Protein AF-A0A3B9EIG4-F1 (afdb_monomer_lite)

Secondary structure (DSSP, 8-state):
-TTGGG-S-EEEETT-HHHHHHHHTTTS-EEEEP---SS-SHHHHHHHHHHHHTTSEEE--S-------PPP-HHHHHHHHHHHHSPP-

Foldseek 3Di:
DVPLLPDQAAEDELPDLVSLLVNLQNQHEYEYEYDDDPDPCPPSVVSQVVCVVQVSYDHDPPDDDTDGGNGDPVVVVVVVVVVVPDDDD

pLDDT: mean 93.24, std 7.38, range [56.19, 98.31]

Radius of gyration: 14.82 Å; chains: 1; bounding box: 36×28×44 Å

Structure (mmCIF, N/CA/C/O backbone):
dat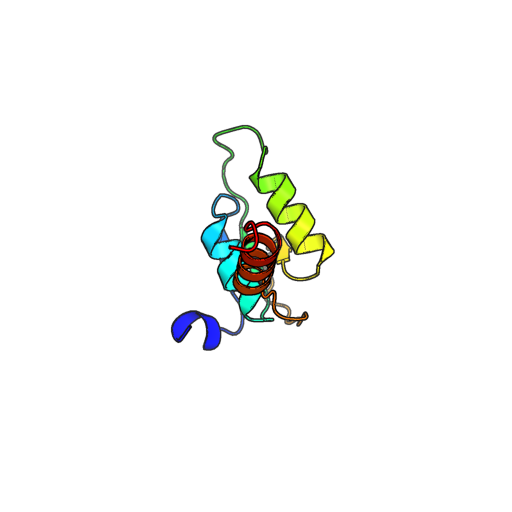a_AF-A0A3B9EIG4-F1
#
_entry.id   AF-A0A3B9EIG4-F1
#
loop_
_atom_site.group_PDB
_atom_site.id
_atom_site.type_symbol
_atom_site.label_atom_id
_atom_site.label_alt_id
_atom_site.label_comp_id
_atom_site.label_asym_id
_atom_site.label_entity_id
_atom_site.label_seq_id
_atom_site.pdbx_PDB_ins_code
_atom_site.Cartn_x
_atom_site.Cartn_y
_atom_site.Cartn_z
_atom_site.occupancy
_atom_site.B_iso_or_equiv
_atom_site.auth_seq_id
_atom_site.auth_comp_id
_atom_site.auth_asym_id
_atom_site.auth_atom_id
_atom_site.pdbx_PDB_model_num
ATOM 1 N N . PHE A 1 1 ? -14.733 0.019 -3.631 1.00 56.19 1 PHE A N 1
ATOM 2 C CA . PHE A 1 1 ? -13.968 1.149 -4.198 1.00 56.19 1 PHE A CA 1
ATOM 3 C C . PHE A 1 1 ? -13.930 1.019 -5.716 1.00 56.19 1 PHE A C 1
ATOM 5 O O . PHE A 1 1 ? -13.142 0.228 -6.198 1.00 56.19 1 PHE A O 1
ATOM 12 N N . ALA A 1 2 ? -14.765 1.736 -6.478 1.00 70.69 2 ALA A N 1
ATOM 13 C CA . ALA A 1 2 ? -14.921 1.463 -7.919 1.00 70.69 2 ALA A CA 1
ATOM 14 C C . ALA A 1 2 ? -13.625 1.614 -8.750 1.00 70.69 2 ALA A C 1
ATOM 16 O O . ALA A 1 2 ? -13.383 0.813 -9.641 1.00 70.69 2 ALA A O 1
ATOM 17 N N . MET A 1 3 ? -12.764 2.593 -8.438 1.00 84.19 3 MET A N 1
ATOM 18 C CA . MET A 1 3 ? -11.533 2.833 -9.214 1.00 84.19 3 MET A CA 1
ATOM 19 C C . MET A 1 3 ? -10.400 1.853 -8.873 1.00 84.19 3 MET A C 1
ATOM 21 O O . MET A 1 3 ? -9.782 1.291 -9.770 1.00 84.19 3 MET A O 1
ATOM 25 N N . LEU A 1 4 ? -10.131 1.616 -7.583 1.00 93.12 4 LEU A N 1
ATOM 26 C CA . LEU A 1 4 ? -9.066 0.694 -7.158 1.00 93.12 4 LEU A CA 1
ATOM 27 C C . LEU A 1 4 ? -9.426 -0.770 -7.470 1.00 93.12 4 LEU A C 1
ATOM 29 O O . LEU A 1 4 ? -8.582 -1.558 -7.896 1.00 93.12 4 LEU A O 1
ATOM 33 N N . ASP A 1 5 ? -10.706 -1.120 -7.339 1.00 90.56 5 ASP A N 1
ATOM 34 C CA . ASP A 1 5 ? -11.221 -2.448 -7.680 1.00 90.56 5 ASP A CA 1
ATOM 35 C C . ASP A 1 5 ? -11.221 -2.729 -9.194 1.00 90.56 5 ASP A C 1
ATOM 37 O O . ASP A 1 5 ? -11.263 -3.884 -9.601 1.00 90.56 5 ASP A O 1
ATOM 41 N N . GLY A 1 6 ? -11.037 -1.713 -10.042 1.00 94.44 6 GLY A N 1
ATOM 42 C CA . GLY A 1 6 ? -10.842 -1.884 -11.487 1.00 94.44 6 GLY A CA 1
ATOM 43 C C . GLY A 1 6 ? -9.382 -1.999 -11.951 1.00 94.44 6 GLY A C 1
ATOM 44 O O . GLY A 1 6 ? -9.152 -2.348 -13.100 1.00 94.44 6 GLY A O 1
ATOM 45 N N . ALA A 1 7 ? -8.392 -1.699 -11.103 1.00 95.69 7 ALA A N 1
ATOM 46 C CA . ALA A 1 7 ? -6.978 -1.665 -11.507 1.00 95.69 7 ALA A CA 1
ATOM 47 C C . ALA A 1 7 ? -6.303 -3.051 -11.499 1.00 95.69 7 ALA A C 1
ATOM 49 O O . ALA A 1 7 ? -6.610 -3.861 -10.637 1.00 95.69 7 ALA A O 1
ATOM 50 N N . ASP A 1 8 ? -5.322 -3.317 -12.360 1.00 96.69 8 ASP A N 1
ATOM 51 C CA . ASP A 1 8 ? -4.476 -4.524 -12.232 1.00 96.69 8 ASP A CA 1
ATOM 52 C C . ASP A 1 8 ? -3.282 -4.292 -11.293 1.00 96.69 8 ASP A C 1
ATOM 54 O O . ASP A 1 8 ? -2.814 -5.198 -10.606 1.00 96.69 8 ASP A O 1
ATOM 58 N N . HIS A 1 9 ? -2.806 -3.047 -11.238 1.00 97.88 9 HIS A N 1
ATOM 59 C CA . HIS A 1 9 ? -1.695 -2.596 -10.407 1.00 97.88 9 HIS A CA 1
ATOM 60 C C . HIS A 1 9 ? -1.992 -1.213 -9.837 1.00 97.88 9 HIS A C 1
ATOM 62 O O . HIS A 1 9 ? -2.600 -0.374 -10.502 1.00 97.88 9 HIS A O 1
ATOM 68 N N . ILE A 1 10 ? -1.518 -0.954 -8.621 1.00 97.94 10 ILE A N 1
ATOM 69 C CA . ILE A 1 10 ? -1.704 0.324 -7.938 1.00 97.94 10 ILE A CA 1
ATOM 70 C C . ILE A 1 10 ? -0.330 0.872 -7.561 1.00 97.94 10 ILE A C 1
ATOM 72 O O . ILE A 1 10 ? 0.417 0.233 -6.827 1.00 97.94 10 ILE A O 1
ATOM 76 N N . LEU A 1 11 ? 0.016 2.054 -8.068 1.00 97.88 11 LEU A N 1
ATOM 77 C CA . LEU A 1 11 ? 1.266 2.743 -7.748 1.00 97.88 11 LEU A CA 1
ATOM 78 C C . LEU A 1 11 ? 0.968 3.870 -6.758 1.00 97.88 11 LEU A C 1
ATOM 80 O O . LEU A 1 11 ? 0.100 4.706 -7.006 1.00 97.88 11 LEU A O 1
ATOM 84 N N . VAL A 1 12 ? 1.686 3.892 -5.638 1.00 97.31 12 VAL A N 1
ATOM 85 C CA . VAL A 1 12 ? 1.477 4.838 -4.537 1.00 97.31 12 VAL A CA 1
ATOM 86 C C . VAL A 1 12 ? 2.797 5.513 -4.191 1.00 97.31 12 VAL A C 1
ATOM 88 O O . VAL A 1 12 ? 3.811 4.842 -4.031 1.00 97.31 12 VAL A O 1
ATOM 91 N N . THR A 1 13 ? 2.802 6.838 -4.050 1.00 95.69 13 THR A N 1
ATOM 92 C CA . THR A 1 13 ? 3.987 7.570 -3.581 1.00 95.69 13 THR A CA 1
ATOM 93 C C . THR A 1 13 ? 4.307 7.220 -2.130 1.00 95.69 13 THR A C 1
ATOM 95 O O . THR A 1 13 ? 3.413 7.082 -1.292 1.00 95.69 13 THR A O 1
ATOM 98 N N . GLU A 1 14 ? 5.593 7.083 -1.805 1.00 94.56 14 GLU A N 1
ATOM 99 C CA . GLU A 1 14 ? 6.034 6.641 -0.475 1.00 94.56 14 GLU A CA 1
ATOM 100 C C . GLU A 1 14 ? 5.632 7.581 0.682 1.00 94.56 14 GLU A C 1
ATOM 102 O O . GLU A 1 14 ? 5.719 7.206 1.850 1.00 94.56 14 GLU A O 1
ATOM 107 N N . ASP A 1 15 ? 5.175 8.795 0.391 1.00 93.00 15 ASP A N 1
ATOM 108 C CA . ASP A 1 15 ? 4.739 9.790 1.370 1.00 93.00 15 ASP 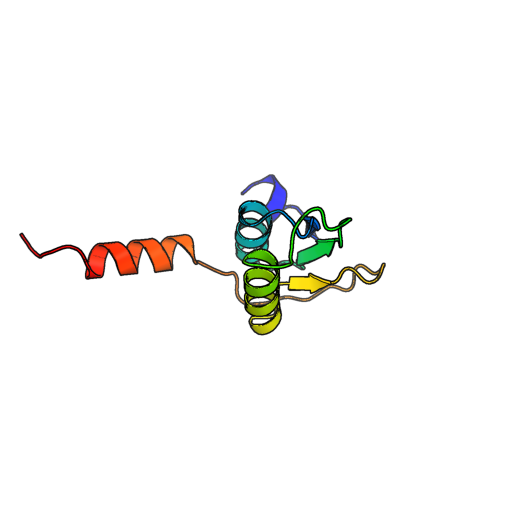A CA 1
ATOM 109 C C . ASP A 1 15 ? 3.227 9.756 1.672 1.00 93.00 15 ASP A C 1
ATOM 111 O O . ASP A 1 15 ? 2.738 10.576 2.457 1.00 93.00 15 ASP A O 1
ATOM 115 N N . SER A 1 16 ? 2.476 8.798 1.113 1.00 94.06 16 SER A N 1
ATOM 116 C CA . SER A 1 16 ? 1.035 8.660 1.347 1.00 94.06 16 SER A CA 1
ATOM 117 C C . SER A 1 16 ? 0.682 7.426 2.176 1.00 94.06 16 SER A C 1
ATOM 119 O O . SER A 1 16 ? 0.758 6.290 1.715 1.00 94.06 16 SER A O 1
ATOM 121 N N . ALA A 1 17 ? 0.225 7.651 3.412 1.00 93.50 17 ALA A N 1
ATOM 122 C CA . ALA A 1 17 ? -0.217 6.569 4.291 1.00 93.50 17 ALA A CA 1
ATOM 123 C C . ALA A 1 17 ? -1.620 6.054 3.934 1.00 93.50 17 ALA A C 1
ATOM 125 O O . ALA A 1 17 ? -1.831 4.846 3.870 1.00 93.50 17 ALA A O 1
ATOM 126 N N . ASN A 1 18 ? -2.568 6.966 3.683 1.00 93.06 18 ASN A N 1
ATOM 127 C CA . ASN A 1 18 ? -3.951 6.610 3.364 1.00 93.06 18 ASN A CA 1
ATOM 128 C C . ASN A 1 18 ? -4.036 5.813 2.063 1.00 93.06 18 ASN A C 1
ATOM 130 O O . ASN A 1 18 ? -4.608 4.730 2.062 1.00 93.06 18 ASN A O 1
ATOM 134 N N . MET A 1 19 ? -3.398 6.295 0.989 1.00 95.31 19 MET A N 1
ATOM 135 C CA . MET A 1 19 ? -3.434 5.584 -0.292 1.00 95.31 19 MET A CA 1
ATOM 136 C C . MET A 1 19 ? -2.765 4.214 -0.208 1.00 95.31 19 MET A C 1
ATOM 138 O O . MET A 1 19 ? -3.269 3.269 -0.804 1.00 95.31 19 MET A O 1
ATOM 142 N N . ALA A 1 20 ? -1.672 4.078 0.550 1.00 95.94 20 ALA A N 1
ATOM 143 C CA . ALA A 1 20 ? -1.019 2.785 0.733 1.00 95.94 20 ALA A CA 1
ATOM 144 C C . ALA A 1 20 ? -1.932 1.792 1.474 1.00 95.94 20 ALA A C 1
ATOM 146 O O . ALA A 1 20 ? -2.038 0.638 1.068 1.00 95.94 20 ALA A O 1
ATOM 147 N N . ALA A 1 21 ? -2.637 2.245 2.517 1.00 94.69 21 ALA A N 1
ATOM 148 C CA . ALA A 1 21 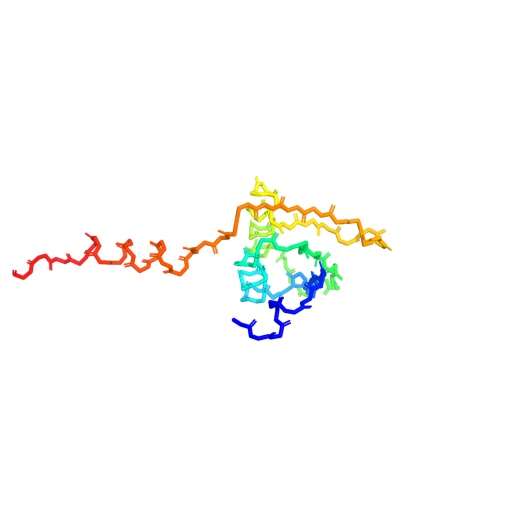? -3.583 1.417 3.263 1.00 94.69 21 ALA A CA 1
ATOM 149 C C . ALA A 1 21 ? -4.836 1.054 2.442 1.00 94.69 21 ALA A C 1
ATOM 151 O O . ALA A 1 21 ? -5.269 -0.096 2.464 1.00 94.69 21 ALA A O 1
ATOM 152 N N . GLU A 1 22 ? -5.400 2.004 1.692 1.00 95.25 22 GLU A N 1
ATOM 153 C CA . GLU A 1 22 ? -6.553 1.763 0.818 1.00 95.25 22 GLU A CA 1
ATOM 154 C C . GLU A 1 22 ? -6.197 0.806 -0.324 1.00 95.25 22 GLU A C 1
ATOM 156 O O . GLU A 1 22 ? -6.923 -0.157 -0.563 1.00 95.25 22 GLU A O 1
ATOM 161 N N . ALA A 1 23 ? -5.047 0.996 -0.977 1.00 96.88 23 ALA A N 1
ATOM 162 C CA . ALA A 1 23 ? -4.556 0.080 -2.002 1.00 96.88 23 ALA A CA 1
ATOM 163 C C . ALA A 1 23 ? -4.341 -1.333 -1.438 1.00 96.88 23 ALA A C 1
ATOM 165 O O . ALA A 1 23 ? -4.767 -2.310 -2.052 1.00 96.88 23 ALA A O 1
ATOM 166 N N . ALA A 1 24 ? -3.776 -1.440 -0.230 1.00 97.19 24 ALA A N 1
ATOM 167 C CA . ALA A 1 24 ? -3.573 -2.716 0.452 1.00 97.19 24 ALA A CA 1
ATOM 168 C C . ALA A 1 24 ? -4.885 -3.440 0.824 1.00 97.19 24 ALA A C 1
ATOM 170 O O . ALA A 1 24 ? -4.878 -4.631 1.122 1.00 97.19 24 ALA A O 1
ATOM 171 N N . SER A 1 25 ? -6.033 -2.760 0.802 1.00 95.88 25 SER A N 1
ATOM 172 C CA . SER A 1 25 ? -7.337 -3.397 1.041 1.00 95.88 25 SER A CA 1
ATOM 173 C C . SER A 1 25 ? -7.911 -4.114 -0.186 1.00 95.88 25 SER A C 1
ATOM 175 O O . SER A 1 25 ? -8.976 -4.717 -0.104 1.00 95.88 25 SER A O 1
ATOM 177 N N . THR A 1 26 ? -7.225 -4.053 -1.331 1.00 96.06 26 THR A N 1
ATOM 178 C CA . THR A 1 26 ? -7.719 -4.620 -2.595 1.00 96.06 26 THR A CA 1
ATOM 179 C C . THR A 1 26 ? -7.239 -6.044 -2.872 1.00 96.06 26 THR A C 1
ATOM 181 O O . THR A 1 26 ? -7.829 -6.723 -3.706 1.00 96.06 26 THR A O 1
ATOM 184 N N . GLY A 1 27 ? -6.150 -6.491 -2.234 1.00 96.62 27 GLY A N 1
ATOM 185 C CA . GLY A 1 27 ? -5.462 -7.745 -2.586 1.00 96.62 27 GLY A CA 1
ATOM 186 C C . GLY A 1 27 ? -4.658 -7.676 -3.890 1.00 96.62 27 GLY A C 1
ATOM 187 O O . GLY A 1 27 ? -4.106 -8.685 -4.329 1.00 96.62 27 GLY A O 1
ATOM 188 N N . LYS A 1 28 ? -4.583 -6.493 -4.513 1.00 97.25 28 LYS A N 1
ATOM 189 C CA . LYS A 1 28 ? -3.913 -6.263 -5.795 1.00 97.25 28 LYS A CA 1
ATOM 190 C C . LYS A 1 28 ? -2.507 -5.717 -5.605 1.00 97.25 28 LYS A C 1
ATOM 192 O O . LYS A 1 28 ? -2.280 -5.006 -4.622 1.00 97.25 28 LYS A O 1
ATOM 197 N N . PRO A 1 29 ? -1.592 -5.966 -6.556 1.00 97.94 29 PRO A N 1
ATOM 198 C CA . PRO A 1 29 ? -0.234 -5.437 -6.548 1.00 97.94 29 PRO A CA 1
ATOM 199 C C . PRO A 1 29 ? -0.130 -3.953 -6.177 1.00 97.94 29 PRO A C 1
ATOM 201 O O . PRO A 1 29 ? -0.536 -3.089 -6.959 1.00 97.94 29 PRO A O 1
ATOM 204 N N . VAL A 1 30 ? 0.459 -3.652 -5.014 1.00 98.31 30 VAL A N 1
ATOM 205 C CA . VAL A 1 30 ? 0.776 -2.278 -4.598 1.00 98.31 30 VAL A CA 1
ATOM 206 C C . VAL A 1 30 ? 2.268 -2.010 -4.753 1.00 98.31 30 VAL A C 1
ATOM 208 O O . VAL A 1 30 ? 3.114 -2.639 -4.117 1.00 98.31 30 VAL A O 1
ATOM 211 N N . HIS A 1 31 ? 2.592 -1.033 -5.584 1.00 98.25 31 HIS A N 1
ATOM 212 C CA . HIS A 1 31 ? 3.949 -0.587 -5.854 1.00 98.25 31 HIS A CA 1
ATOM 213 C C . HIS A 1 31 ? 4.216 0.737 -5.144 1.00 98.25 31 HIS A C 1
ATOM 215 O O . HIS A 1 31 ? 3.455 1.691 -5.305 1.00 98.25 31 HIS A O 1
ATOM 221 N N . ILE A 1 32 ? 5.302 0.811 -4.377 1.00 97.75 32 ILE A N 1
ATOM 222 C CA . ILE A 1 32 ? 5.722 2.032 -3.688 1.00 97.75 32 ILE A CA 1
ATOM 223 C C . ILE A 1 32 ? 6.705 2.797 -4.570 1.00 97.75 32 ILE A C 1
ATOM 225 O O . ILE A 1 32 ? 7.789 2.301 -4.884 1.00 97.75 32 ILE A O 1
ATOM 229 N N . LEU A 1 33 ? 6.317 4.008 -4.962 1.00 96.81 33 LEU A N 1
ATOM 230 C CA . LEU A 1 33 ? 7.145 4.934 -5.722 1.00 96.81 33 LEU A CA 1
ATOM 231 C C . LEU A 1 33 ? 8.034 5.741 -4.765 1.00 96.81 33 LEU A C 1
ATOM 233 O O . LEU A 1 33 ? 7.493 6.461 -3.916 1.00 96.81 33 LEU A O 1
ATOM 237 N N . PRO A 1 34 ? 9.371 5.654 -4.898 1.00 92.12 34 PRO A N 1
ATOM 238 C CA . PRO A 1 34 ? 10.281 6.446 -4.083 1.00 92.12 34 PRO A CA 1
ATOM 239 C C . PRO A 1 34 ? 10.141 7.934 -4.414 1.00 92.12 34 PRO A C 1
ATOM 241 O O . PRO A 1 34 ? 9.893 8.310 -5.561 1.00 92.12 34 PRO A O 1
ATOM 244 N N . MET A 1 35 ? 10.325 8.790 -3.413 1.00 91.31 35 MET A N 1
ATOM 245 C CA . MET A 1 35 ? 10.196 10.237 -3.536 1.00 91.31 35 MET A CA 1
ATOM 246 C C . MET A 1 35 ? 11.463 10.924 -3.027 1.00 91.31 35 MET A C 1
ATOM 248 O O . MET A 1 35 ? 12.278 10.369 -2.293 1.00 91.31 35 MET A O 1
ATOM 252 N N . ILE A 1 36 ? 11.648 12.187 -3.413 1.00 90.25 36 ILE A N 1
ATOM 253 C CA . ILE A 1 36 ? 12.716 13.000 -2.827 1.00 90.25 36 ILE A CA 1
ATOM 254 C C . ILE A 1 36 ? 12.340 13.278 -1.370 1.00 90.25 36 ILE A C 1
ATOM 256 O O . ILE A 1 36 ? 11.416 14.048 -1.089 1.00 90.25 36 ILE A O 1
ATOM 260 N N . ALA A 1 37 ? 13.069 12.657 -0.444 1.00 83.81 37 ALA A N 1
ATOM 261 C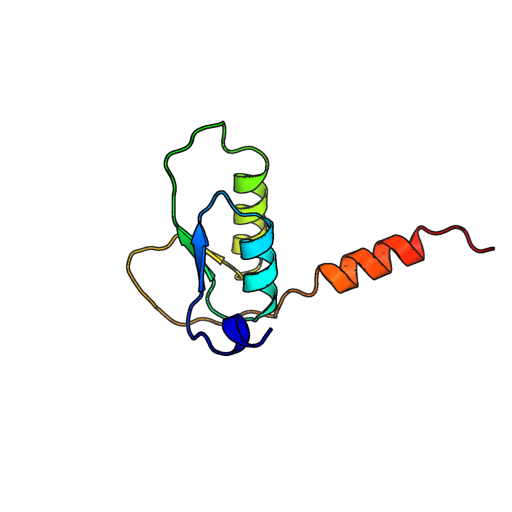 CA . ALA A 1 37 ? 12.825 12.801 0.981 1.00 83.81 37 ALA A CA 1
ATOM 262 C C . ALA A 1 37 ? 12.974 14.266 1.421 1.00 83.81 37 ALA A C 1
ATOM 264 O O . ALA A 1 37 ? 14.057 14.848 1.391 1.00 83.81 37 ALA A O 1
ATOM 265 N N . ARG A 1 38 ? 11.869 14.866 1.878 1.00 83.31 38 ARG A N 1
ATOM 266 C CA . ARG A 1 38 ? 11.861 16.213 2.482 1.00 83.31 38 ARG A CA 1
ATOM 267 C C . ARG A 1 38 ? 12.068 16.186 3.999 1.00 83.31 38 ARG A C 1
ATOM 269 O O . ARG A 1 38 ? 12.267 17.231 4.612 1.00 83.31 38 ARG A O 1
ATOM 276 N N . LYS A 1 39 ? 11.938 15.007 4.617 1.00 81.38 39 LYS A N 1
ATOM 277 C CA . LYS A 1 39 ? 12.029 14.750 6.063 1.00 81.38 39 LYS A CA 1
ATOM 278 C C . LYS A 1 39 ? 12.595 13.347 6.296 1.00 81.38 39 LYS A C 1
ATOM 280 O O . LYS A 1 39 ? 12.570 12.518 5.392 1.00 81.38 39 LYS A O 1
ATOM 285 N N . ALA A 1 40 ? 13.070 13.081 7.513 1.00 79.62 40 ALA A N 1
ATOM 286 C CA . ALA A 1 40 ? 13.574 11.765 7.898 1.00 79.62 40 ALA A CA 1
ATOM 287 C C . ALA A 1 40 ? 12.501 10.653 7.745 1.00 79.62 40 ALA A C 1
ATOM 289 O O . ALA A 1 40 ? 11.319 10.921 7.989 1.00 79.62 40 ALA A O 1
ATOM 290 N N . PRO A 1 41 ? 12.902 9.408 7.404 1.00 73.06 41 PRO A N 1
ATOM 291 C CA . PRO A 1 41 ? 12.011 8.314 6.978 1.00 73.06 41 PRO A CA 1
ATOM 292 C C . PRO A 1 41 ? 10.933 7.874 7.988 1.00 73.06 41 PRO A C 1
ATOM 294 O O 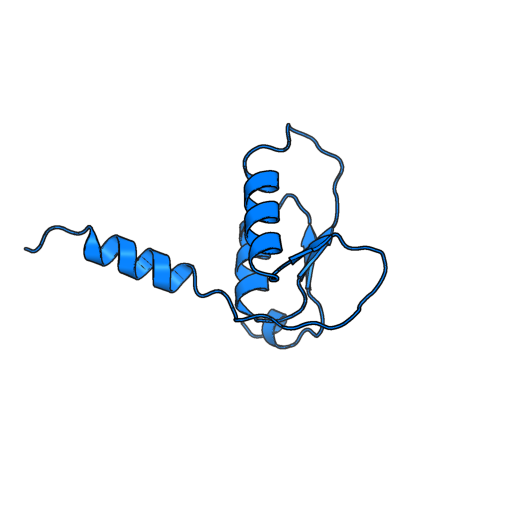. PRO A 1 41 ? 9.931 7.287 7.585 1.00 73.06 41 PRO A O 1
ATOM 297 N N . GLY A 1 42 ? 11.080 8.212 9.272 1.00 87.44 42 GLY A N 1
ATOM 298 C CA . GLY A 1 42 ? 10.022 8.247 10.292 1.00 87.44 42 GLY A CA 1
ATOM 299 C C . GLY A 1 42 ? 8.901 7.200 10.180 1.00 87.44 42 GLY A C 1
ATOM 300 O O . GLY A 1 42 ? 9.129 6.000 10.048 1.00 87.44 42 GLY A O 1
ATOM 301 N N . LYS A 1 43 ? 7.653 7.670 10.270 1.00 89.94 43 LYS A N 1
ATOM 302 C CA . LYS A 1 43 ? 6.456 6.814 10.255 1.00 89.94 43 LYS A CA 1
ATOM 303 C C . LYS A 1 43 ? 6.215 6.098 8.919 1.00 89.94 43 LYS A C 1
ATOM 305 O O . LYS A 1 43 ? 5.611 5.032 8.924 1.00 89.94 43 LYS A O 1
ATOM 310 N N . PHE A 1 44 ? 6.662 6.673 7.799 1.00 91.94 44 PHE A N 1
ATOM 311 C CA . PHE A 1 44 ? 6.419 6.109 6.469 1.00 91.94 44 PHE A CA 1
ATOM 312 C C . PHE A 1 44 ? 7.283 4.880 6.218 1.00 91.94 44 PHE A C 1
ATOM 314 O O . PHE A 1 44 ? 6.763 3.870 5.766 1.00 91.94 44 PHE A O 1
ATOM 321 N N . ALA A 1 45 ? 8.559 4.905 6.609 1.00 92.00 45 ALA A N 1
ATOM 322 C CA . ALA A 1 45 ? 9.411 3.723 6.512 1.00 92.00 45 ALA A CA 1
ATOM 323 C C . ALA A 1 45 ? 8.861 2.551 7.332 1.00 92.00 45 ALA A C 1
ATOM 325 O O . ALA A 1 45 ? 8.842 1.424 6.846 1.00 92.00 45 ALA A O 1
ATOM 326 N N . ARG A 1 46 ? 8.343 2.819 8.540 1.00 94.94 46 ARG A N 1
ATOM 327 C CA . ARG A 1 46 ? 7.667 1.793 9.344 1.00 94.94 46 ARG A CA 1
ATOM 328 C C . ARG A 1 46 ? 6.426 1.243 8.638 1.00 94.94 46 ARG A C 1
ATOM 330 O O . ARG A 1 46 ? 6.275 0.032 8.556 1.00 94.94 46 ARG A O 1
ATOM 337 N N . LEU A 1 47 ? 5.568 2.119 8.113 1.00 94.94 47 LEU A N 1
ATOM 338 C CA . LEU A 1 47 ? 4.378 1.705 7.367 1.00 94.94 47 LEU A CA 1
ATOM 339 C C . LEU A 1 47 ? 4.743 0.812 6.172 1.00 94.94 47 LEU A C 1
ATOM 341 O O . LEU A 1 47 ? 4.155 -0.252 6.007 1.00 94.94 47 LEU A O 1
ATOM 345 N N . HIS A 1 48 ? 5.720 1.219 5.361 1.00 95.62 48 HIS A N 1
ATOM 346 C CA . HIS A 1 48 ? 6.142 0.448 4.190 1.00 95.62 48 HIS A CA 1
ATOM 347 C C . HIS A 1 48 ? 6.753 -0.893 4.571 1.00 95.62 48 HIS A C 1
ATOM 349 O O . HIS A 1 48 ? 6.459 -1.887 3.914 1.00 95.62 48 HIS A O 1
ATOM 355 N N . ALA A 1 49 ? 7.546 -0.946 5.643 1.00 96.31 49 ALA A N 1
ATOM 356 C CA . ALA A 1 49 ? 8.083 -2.201 6.157 1.00 96.31 49 ALA A CA 1
ATOM 357 C C . ALA A 1 49 ? 6.959 -3.152 6.603 1.00 96.31 49 ALA A C 1
ATOM 359 O O . ALA A 1 49 ? 6.971 -4.326 6.237 1.00 96.31 49 ALA A O 1
ATOM 360 N N . ASP A 1 50 ? 5.952 -2.641 7.319 1.00 96.75 50 ASP A N 1
ATOM 361 C CA . ASP A 1 50 ? 4.800 -3.429 7.772 1.00 96.75 50 ASP A CA 1
ATOM 362 C C . ASP A 1 50 ? 3.964 -3.950 6.584 1.00 96.75 50 ASP A C 1
ATOM 364 O O . ASP A 1 50 ? 3.530 -5.105 6.584 1.00 96.75 50 ASP A O 1
ATOM 368 N N . LEU A 1 51 ? 3.757 -3.131 5.545 1.00 97.56 51 LEU A N 1
ATOM 369 C CA . LEU A 1 51 ? 3.048 -3.540 4.326 1.00 97.56 51 LEU A CA 1
ATOM 370 C C . LEU A 1 51 ? 3.838 -4.576 3.514 1.00 97.56 51 LEU A C 1
ATOM 372 O O . LEU A 1 51 ? 3.254 -5.547 3.030 1.00 97.56 51 LEU A O 1
ATOM 376 N N . GLN A 1 52 ? 5.157 -4.409 3.394 1.00 97.44 52 GLN A N 1
ATOM 377 C CA . GLN A 1 52 ? 6.040 -5.368 2.723 1.00 97.44 52 GLN A CA 1
ATOM 378 C C . GLN A 1 52 ? 6.079 -6.710 3.457 1.00 97.44 52 GLN A C 1
ATOM 380 O O . GLN A 1 52 ? 5.968 -7.758 2.824 1.00 97.44 52 GLN A O 1
ATOM 385 N N . ALA A 1 53 ? 6.153 -6.695 4.792 1.00 97.69 53 ALA A N 1
ATOM 386 C CA . ALA A 1 53 ? 6.127 -7.905 5.613 1.00 97.69 53 ALA A CA 1
ATOM 387 C C . ALA A 1 53 ? 4.828 -8.713 5.441 1.00 97.69 53 ALA A C 1
ATOM 389 O O . ALA A 1 53 ? 4.828 -9.933 5.584 1.00 97.69 53 ALA A O 1
ATOM 390 N N . ARG A 1 54 ? 3.723 -8.040 5.099 1.00 96.81 54 ARG A N 1
ATOM 391 C CA . ARG A 1 54 ? 2.424 -8.660 4.792 1.00 96.81 54 ARG A CA 1
ATOM 392 C C . ARG A 1 54 ? 2.271 -9.062 3.320 1.00 96.81 54 ARG A C 1
ATOM 394 O O . ARG A 1 54 ? 1.214 -9.546 2.935 1.00 96.81 54 ARG A O 1
ATOM 401 N N . GLY A 1 55 ? 3.286 -8.826 2.486 1.00 97.69 55 GLY A N 1
ATOM 402 C CA . GLY A 1 55 ? 3.240 -9.058 1.039 1.00 97.69 55 GLY A CA 1
ATOM 403 C C . GLY A 1 55 ? 2.359 -8.071 0.264 1.00 97.69 55 GLY A C 1
ATOM 404 O O . GLY A 1 55 ? 2.223 -8.204 -0.953 1.00 97.69 55 GLY A O 1
ATOM 405 N N . ALA A 1 56 ? 1.787 -7.074 0.944 1.00 98.06 56 ALA A N 1
ATOM 406 C CA . ALA A 1 56 ? 0.828 -6.144 0.361 1.00 98.06 56 ALA A CA 1
ATOM 407 C C . ALA A 1 56 ? 1.487 -5.132 -0.578 1.00 98.06 56 ALA A C 1
ATOM 409 O O . ALA A 1 56 ? 0.872 -4.713 -1.553 1.00 98.06 56 ALA A O 1
ATOM 410 N N . ALA A 1 57 ? 2.741 -4.762 -0.306 1.00 98.06 57 ALA A N 1
ATOM 411 C CA . ALA A 1 57 ? 3.462 -3.758 -1.076 1.00 98.06 57 ALA A CA 1
ATOM 412 C C . ALA A 1 57 ? 4.892 -4.187 -1.418 1.00 98.06 57 ALA A C 1
ATOM 414 O O . ALA A 1 57 ? 5.513 -4.955 -0.683 1.00 98.06 57 ALA A O 1
ATOM 415 N N . ARG A 1 58 ? 5.427 -3.654 -2.520 1.00 97.94 58 ARG A N 1
ATOM 416 C CA . ARG A 1 58 ? 6.833 -3.787 -2.939 1.00 97.94 58 ARG A CA 1
ATOM 417 C C . ARG A 1 58 ? 7.343 -2.446 -3.482 1.00 97.94 58 ARG A C 1
ATOM 419 O O . ARG A 1 58 ? 6.534 -1.689 -4.016 1.00 97.94 58 ARG A O 1
ATOM 426 N N . PRO A 1 59 ? 8.642 -2.116 -3.367 1.00 97.00 59 PRO A N 1
ATOM 427 C CA . PRO A 1 59 ? 9.214 -0.994 -4.111 1.00 97.00 59 PRO A CA 1
ATOM 428 C C . PRO A 1 59 ? 8.991 -1.174 -5.616 1.00 97.00 59 PRO A C 1
ATOM 430 O O . PRO A 1 59 ? 9.132 -2.287 -6.122 1.00 97.00 59 PRO A O 1
ATOM 433 N N . PHE A 1 60 ? 8.654 -0.097 -6.325 1.00 97.56 60 PHE A N 1
ATOM 434 C CA . PHE A 1 60 ? 8.535 -0.148 -7.780 1.00 97.56 60 PHE A CA 1
ATOM 435 C C . PHE A 1 60 ? 9.919 -0.306 -8.418 1.00 97.56 60 PHE A C 1
ATOM 437 O O . PHE A 1 60 ? 10.780 0.558 -8.259 1.00 97.56 60 PHE A O 1
ATOM 444 N N . ASP A 1 61 ? 10.118 -1.392 -9.160 1.00 96.12 61 ASP A N 1
ATOM 445 C CA . ASP A 1 61 ? 11.386 -1.730 -9.818 1.00 96.12 61 ASP A CA 1
ATOM 446 C C . ASP A 1 61 ? 11.386 -1.447 -11.332 1.00 96.12 61 ASP A C 1
ATOM 448 O O . ASP A 1 61 ? 12.331 -1.797 -12.036 1.00 96.12 61 ASP A O 1
ATOM 452 N N . GLY A 1 62 ? 10.332 -0.800 -11.841 1.00 96.94 62 GLY A N 1
ATOM 453 C CA . GLY A 1 62 ? 10.128 -0.568 -13.272 1.00 96.94 62 GLY A CA 1
ATOM 454 C C . GLY A 1 62 ? 9.284 -1.640 -13.962 1.00 96.94 62 GLY A C 1
ATOM 455 O O . GLY A 1 62 ? 8.982 -1.492 -15.145 1.00 96.94 62 GLY A O 1
ATOM 456 N N . THR A 1 63 ? 8.867 -2.692 -13.250 1.00 96.50 63 THR A N 1
ATOM 457 C CA . THR A 1 63 ? 8.065 -3.785 -13.810 1.00 96.50 63 THR A CA 1
ATOM 458 C C . THR A 1 63 ? 6.684 -3.891 -13.167 1.00 96.50 63 THR A C 1
ATOM 460 O O . THR A 1 63 ? 6.463 -3.531 -12.011 1.00 96.50 63 THR A O 1
ATOM 463 N N . LEU A 1 64 ? 5.725 -4.416 -13.932 1.00 97.25 64 LEU A N 1
ATOM 464 C CA . LEU A 1 64 ? 4.369 -4.713 -13.468 1.00 97.25 64 LEU A CA 1
ATOM 465 C C . LEU A 1 64 ? 4.160 -6.227 -13.423 1.00 97.25 64 LEU A C 1
ATOM 467 O O . LEU A 1 64 ? 3.349 -6.794 -14.147 1.00 97.25 64 LEU A O 1
ATOM 471 N N . THR A 1 65 ? 4.943 -6.895 -12.577 1.00 95.75 65 THR A N 1
ATOM 472 C CA . THR A 1 65 ? 4.758 -8.327 -12.315 1.00 95.75 65 THR A CA 1
ATOM 473 C C . THR A 1 65 ? 3.549 -8.518 -11.394 1.00 95.75 65 THR A C 1
ATOM 475 O O . THR A 1 65 ? 3.521 -7.884 -10.339 1.00 95.75 65 THR A O 1
ATOM 478 N N . PRO A 1 66 ? 2.551 -9.353 -11.735 1.00 96.25 66 PRO A N 1
ATOM 479 C CA . PRO A 1 66 ? 1.388 -9.578 -10.880 1.00 96.25 66 PRO A CA 1
ATOM 480 C C . PRO A 1 66 ? 1.734 -10.418 -9.640 1.00 96.25 66 PRO A C 1
ATOM 482 O O . PRO A 1 66 ? 2.549 -11.339 -9.689 1.00 96.25 66 PRO A O 1
ATOM 485 N N . TRP A 1 67 ? 1.082 -10.114 -8.519 1.00 97.69 67 TRP A N 1
ATOM 486 C CA . TRP A 1 67 ? 1.038 -10.939 -7.310 1.00 97.69 67 TRP A CA 1
ATOM 487 C C . TRP A 1 67 ? -0.276 -10.695 -6.569 1.00 97.69 67 TRP A C 1
ATOM 489 O O . TRP A 1 67 ? -0.966 -9.714 -6.825 1.00 97.69 67 TRP A O 1
ATOM 499 N N . ALA A 1 68 ? -0.615 -11.580 -5.642 1.00 95.50 68 ALA A N 1
ATOM 500 C CA . ALA A 1 68 ? -1.766 -11.412 -4.769 1.00 95.50 68 ALA A CA 1
ATOM 501 C C . ALA A 1 68 ? -1.348 -11.637 -3.317 1.00 95.50 68 ALA A C 1
ATOM 503 O O . ALA A 1 68 ? -0.317 -12.253 -3.032 1.00 95.50 68 ALA A O 1
ATOM 504 N N . TYR A 1 69 ? -2.156 -11.117 -2.410 1.00 97.44 69 TYR A N 1
ATOM 505 C CA . TYR A 1 69 ? -2.035 -11.282 -0.969 1.00 97.44 69 TYR A CA 1
ATOM 506 C C . TYR A 1 69 ? -3.435 -11.174 -0.366 1.00 97.44 69 TYR A C 1
ATOM 508 O O . TYR A 1 69 ? -4.364 -10.702 -1.025 1.00 97.44 69 TYR A O 1
ATOM 516 N N . GLU A 1 70 ? -3.587 -11.608 0.883 1.00 97.06 70 GLU A N 1
ATOM 517 C CA . GLU A 1 70 ? -4.864 -11.476 1.581 1.00 97.06 70 GLU A CA 1
ATOM 518 C C . GLU A 1 70 ? -5.193 -9.986 1.785 1.00 97.06 70 GLU A C 1
ATOM 520 O O . GLU A 1 70 ? -4.400 -9.285 2.429 1.00 97.06 70 GLU A O 1
ATOM 525 N N . PRO A 1 71 ? -6.324 -9.478 1.255 1.00 96.62 71 PRO A N 1
ATOM 526 C CA . PRO A 1 71 ? -6.684 -8.074 1.387 1.00 96.62 71 PRO A CA 1
ATOM 527 C C . PRO A 1 71 ? -6.706 -7.624 2.848 1.00 96.62 71 PRO A C 1
ATOM 529 O O . PRO A 1 71 ? -7.302 -8.262 3.719 1.00 96.62 71 PRO A O 1
ATOM 532 N N . LEU A 1 72 ? -6.074 -6.487 3.135 1.00 95.81 72 LEU A N 1
ATOM 533 C CA . LEU A 1 72 ? -6.067 -5.962 4.493 1.00 95.81 72 LEU A CA 1
ATOM 534 C C . LEU A 1 72 ? -7.429 -5.368 4.857 1.00 95.81 72 LEU A C 1
ATOM 536 O O . LEU A 1 72 ? -7.971 -4.533 4.137 1.00 95.81 72 LEU A O 1
ATOM 540 N N . ASN A 1 73 ? -7.934 -5.718 6.040 1.00 95.00 73 ASN A N 1
ATOM 541 C CA . ASN A 1 73 ? -9.161 -5.148 6.597 1.00 95.00 73 ASN A CA 1
ATOM 542 C C . ASN A 1 73 ? -8.880 -4.357 7.887 1.00 95.00 73 ASN A C 1
ATOM 544 O O . ASN A 1 73 ? -9.423 -4.622 8.963 1.00 95.00 73 ASN A O 1
ATOM 548 N N . GLU A 1 74 ? -7.954 -3.401 7.789 1.00 91.69 74 GLU A N 1
ATOM 549 C CA . GLU A 1 74 ? -7.465 -2.644 8.947 1.00 91.69 74 GLU A CA 1
ATOM 550 C C . GLU A 1 74 ? -8.534 -1.736 9.560 1.00 91.69 74 GLU A C 1
ATOM 552 O O . GLU A 1 74 ? -8.550 -1.571 10.778 1.00 91.69 74 GLU A O 1
ATOM 557 N N . THR A 1 75 ? -9.453 -1.199 8.752 1.00 91.75 75 THR A N 1
ATOM 558 C CA . THR A 1 75 ? -10.580 -0.392 9.245 1.00 91.75 75 THR A CA 1
ATOM 559 C C . THR A 1 75 ? -11.475 -1.210 10.168 1.00 91.75 75 THR A C 1
ATOM 561 O O . THR A 1 75 ? -11.768 -0.779 11.282 1.00 91.75 75 THR A O 1
ATOM 564 N N . GLU A 1 76 ? -11.853 -2.419 9.752 1.00 94.94 76 GLU A N 1
ATOM 565 C CA . GLU A 1 76 ? -12.661 -3.323 10.570 1.00 94.94 76 GLU A CA 1
ATOM 566 C C . GLU A 1 76 ? -11.901 -3.785 11.819 1.00 94.94 76 GLU A C 1
ATOM 568 O O . GLU A 1 76 ? -12.447 -3.784 12.924 1.00 94.94 76 GLU A O 1
ATOM 573 N N . ARG A 1 77 ? -10.613 -4.133 11.680 1.00 94.75 77 ARG A N 1
ATOM 574 C CA . ARG A 1 77 ? -9.762 -4.497 12.824 1.00 94.75 77 ARG A CA 1
ATOM 575 C C . ARG A 1 77 ? -9.694 -3.363 13.848 1.00 94.75 77 ARG A C 1
ATOM 577 O O . ARG A 1 77 ? -9.824 -3.613 15.047 1.00 94.75 77 ARG A O 1
ATOM 584 N N . ALA A 1 78 ? -9.491 -2.129 13.389 1.00 94.25 78 ALA A N 1
ATOM 585 C CA . ALA 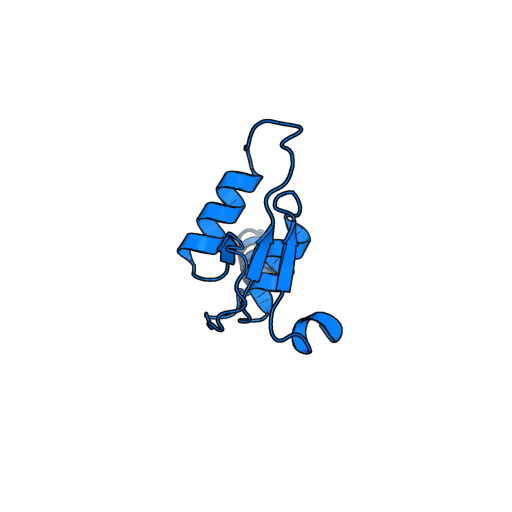A 1 78 ? -9.447 -0.950 14.244 1.00 94.25 78 ALA A CA 1
ATOM 586 C C . ALA A 1 78 ? -10.802 -0.697 14.916 1.00 94.25 78 ALA A C 1
ATOM 588 O O . ALA A 1 78 ? -10.839 -0.486 16.126 1.00 94.25 78 ALA A O 1
ATOM 589 N N . ALA A 1 79 ? -11.910 -0.800 14.175 1.00 96.50 79 ALA A N 1
ATOM 590 C CA . ALA A 1 79 ? -13.256 -0.665 14.728 1.00 96.50 79 ALA A CA 1
ATOM 591 C C . ALA A 1 79 ? -13.518 -1.688 15.846 1.00 96.50 79 ALA A C 1
ATOM 593 O O . ALA A 1 79 ? -13.962 -1.316 16.932 1.00 96.50 79 ALA A O 1
ATOM 594 N N . ARG A 1 80 ? -13.156 -2.962 15.640 1.00 97.00 80 ARG A N 1
ATOM 595 C CA . ARG A 1 80 ? -13.266 -4.007 16.675 1.00 97.00 80 ARG A CA 1
ATOM 596 C C . ARG A 1 80 ? -12.417 -3.707 17.903 1.00 97.00 80 ARG A C 1
ATOM 598 O O . ARG A 1 80 ? -12.890 -3.895 19.020 1.00 97.00 80 ARG A O 1
ATOM 605 N N . ALA A 1 81 ? -11.187 -3.234 17.709 1.00 97.12 81 ALA A N 1
ATOM 606 C CA . ALA A 1 81 ? -10.308 -2.866 18.816 1.00 97.12 81 ALA A CA 1
ATOM 607 C C . ALA A 1 81 ? -10.896 -1.714 19.647 1.00 97.12 81 ALA A C 1
ATOM 609 O O . ALA A 1 81 ? -10.865 -1.768 20.875 1.00 97.12 81 ALA A O 1
ATOM 610 N N . VAL A 1 82 ? -11.482 -0.711 18.986 1.00 96.94 82 VAL A N 1
ATOM 611 C CA . VAL A 1 82 ? -12.181 0.392 19.657 1.00 96.94 82 VAL A CA 1
ATOM 612 C C . VAL A 1 82 ? -13.371 -0.137 20.454 1.00 96.94 82 VAL A C 1
ATOM 614 O O . VAL A 1 82 ? -13.449 0.129 21.648 1.00 96.94 82 VAL A O 1
ATOM 617 N N . LEU A 1 83 ? -14.252 -0.936 19.843 1.00 96.75 83 LEU A N 1
ATOM 618 C CA . LEU A 1 83 ? -15.420 -1.510 20.523 1.00 96.75 83 LEU A CA 1
ATOM 619 C C . LEU A 1 83 ? -15.035 -2.370 21.736 1.00 96.75 83 LEU A C 1
ATOM 621 O O . LEU A 1 83 ? -15.702 -2.304 22.764 1.00 96.75 83 LEU A O 1
ATOM 625 N N . ALA A 1 84 ? -13.953 -3.146 21.644 1.00 95.94 84 ALA A N 1
ATOM 626 C CA . ALA A 1 84 ? -13.456 -3.963 22.751 1.00 95.94 84 ALA A CA 1
ATOM 627 C C . ALA A 1 84 ? -12.886 -3.128 23.913 1.00 95.94 84 ALA A C 1
ATOM 629 O O . ALA A 1 84 ? -12.952 -3.558 25.063 1.00 95.94 84 ALA A O 1
ATOM 630 N N . ALA A 1 85 ? -12.331 -1.949 23.621 1.00 95.94 85 ALA A N 1
ATOM 631 C CA . ALA A 1 85 ? -11.799 -1.028 24.622 1.00 95.94 85 ALA A CA 1
ATOM 632 C C . ALA A 1 85 ? -12.877 -0.128 25.253 1.00 95.94 85 ALA A C 1
ATOM 634 O O . ALA A 1 85 ? -12.619 0.507 26.278 1.00 95.94 85 ALA A O 1
ATOM 635 N N . MET A 1 86 ? -14.074 -0.046 24.660 1.00 94.38 86 MET A N 1
ATOM 636 C CA . MET A 1 86 ? -15.167 0.746 25.218 1.00 94.38 86 MET A CA 1
ATOM 637 C C . MET A 1 86 ? -15.670 0.117 26.528 1.00 94.38 86 MET A C 1
ATOM 639 O O . MET A 1 86 ? -15.960 -1.082 26.564 1.00 94.38 86 MET A O 1
ATOM 643 N N . PRO A 1 87 ? -15.816 0.904 27.610 1.00 87.06 87 PRO A N 1
ATOM 644 C CA . PRO A 1 87 ? -16.385 0.398 28.848 1.00 87.06 87 PRO A CA 1
ATOM 645 C C . PRO A 1 87 ? -17.818 -0.076 28.601 1.00 87.06 87 PRO A C 1
ATOM 647 O O . PRO A 1 87 ? -18.622 0.627 27.981 1.00 87.06 87 PRO A O 1
ATOM 650 N N . LYS A 1 88 ? -18.134 -1.279 29.093 1.00 78.69 88 LYS A N 1
ATOM 651 C CA . LYS A 1 88 ? -19.509 -1.784 29.098 1.00 78.69 88 LYS A CA 1
ATOM 652 C C . LYS A 1 88 ? -20.343 -0.838 29.963 1.00 78.69 88 LYS A C 1
ATOM 654 O O . LYS A 1 88 ? -19.994 -0.615 31.121 1.00 78.69 88 LYS A O 1
ATOM 659 N N . ARG A 1 89 ? -21.369 -0.241 29.361 1.00 63.50 89 ARG A N 1
ATOM 660 C CA . ARG A 1 89 ? -22.388 0.529 30.078 1.00 63.50 89 ARG A CA 1
ATOM 661 C C . ARG A 1 89 ? -23.292 -0.400 30.870 1.00 63.50 89 ARG A C 1
ATOM 663 O O . ARG A 1 89 ? -23.563 -1.506 30.351 1.00 63.50 89 ARG A O 1
#

Sequence (89 aa):
FAMLDGADHILVTEDSANMAAEAASTGKPVHILPMIARKAPGKFARLHADLQARGAARPFDGTLTPWAYEPLNETERAARAVLAAMPKR